Protein AF-A0A3A1XFV0-F1 (afdb_monomer_lite)

Sequence (100 aa):
DLLKAGPILMVALLVFVVAQIIISFIGQDTGTMRLMAGIGIVIFAGLTAYDAQQTRALLAQYEDQPEMVKKVSIFCAFQLFLDFINMFIYLLELLGDNRD

Structure (mmCIF, N/CA/C/O backbone):
data_AF-A0A3A1XFV0-F1
#
_entry.id   AF-A0A3A1XFV0-F1
#
loop_
_atom_site.group_PDB
_atom_site.id
_atom_site.type_symbol
_atom_site.label_atom_id
_atom_site.label_alt_id
_atom_site.label_comp_id
_atom_site.label_asym_id
_atom_site.label_entity_id
_atom_site.label_seq_id
_atom_site.pdbx_PDB_ins_code
_atom_site.Cartn_x
_atom_site.Cartn_y
_atom_site.Cartn_z
_atom_site.occupancy
_atom_site.B_iso_or_equiv
_atom_site.auth_seq_id
_atom_site.auth_comp_id
_atom_site.auth_asym_id
_atom_site.auth_atom_id
_atom_site.pdbx_PDB_model_num
ATOM 1 N N . ASP A 1 1 ? -18.510 -12.473 -1.892 1.00 54.50 1 ASP A N 1
ATOM 2 C CA . ASP A 1 1 ? -17.635 -12.246 -0.724 1.00 54.50 1 ASP A CA 1
ATOM 3 C C . ASP A 1 1 ? -16.232 -11.854 -1.142 1.00 54.50 1 ASP A C 1
ATOM 5 O O . ASP A 1 1 ? -15.400 -12.734 -1.338 1.00 54.50 1 ASP A O 1
ATOM 9 N N . LEU A 1 2 ? -15.934 -10.554 -1.247 1.00 54.81 2 LEU A N 1
ATOM 10 C CA . LEU A 1 2 ? -14.533 -10.131 -1.378 1.00 54.81 2 LEU A CA 1
ATOM 11 C C . LEU A 1 2 ? -13.713 -10.554 -0.148 1.00 54.81 2 LEU A C 1
ATOM 13 O O . LEU A 1 2 ? -12.532 -10.840 -0.286 1.00 54.81 2 LEU A O 1
ATOM 17 N N . LEU A 1 3 ? -14.350 -10.745 1.015 1.00 57.50 3 LEU A N 1
ATOM 18 C CA . LEU A 1 3 ? -13.736 -11.342 2.208 1.00 57.50 3 LEU A CA 1
ATOM 19 C C . LEU A 1 3 ? -13.034 -12.695 1.945 1.00 57.50 3 LEU A C 1
ATOM 21 O O . LEU A 1 3 ? -12.019 -12.978 2.576 1.00 57.50 3 LEU A O 1
ATOM 25 N N . LYS A 1 4 ? -13.508 -13.502 0.978 1.00 58.53 4 LYS A N 1
ATOM 26 C CA . LYS A 1 4 ? -12.862 -14.769 0.569 1.00 58.53 4 LYS A CA 1
ATOM 27 C C . LYS A 1 4 ? -11.672 -14.572 -0.380 1.00 58.53 4 LYS A C 1
ATOM 29 O O . LYS A 1 4 ? -10.865 -15.484 -0.524 1.00 58.53 4 LYS A O 1
ATOM 34 N N . ALA A 1 5 ? -11.552 -13.404 -1.012 1.00 64.19 5 ALA A N 1
ATOM 35 C CA . ALA A 1 5 ? -10.443 -13.056 -1.901 1.00 64.19 5 ALA A CA 1
ATOM 36 C C . ALA A 1 5 ? -9.223 -12.484 -1.154 1.00 64.19 5 ALA A C 1
ATOM 38 O O . ALA A 1 5 ? -8.151 -12.397 -1.742 1.00 64.19 5 ALA A O 1
ATOM 39 N N . GLY A 1 6 ? -9.349 -12.156 0.136 1.00 67.06 6 GLY A N 1
ATOM 40 C CA . GLY A 1 6 ? -8.262 -11.612 0.963 1.00 67.06 6 GLY A CA 1
ATOM 41 C C . GLY A 1 6 ? -6.944 -12.385 0.904 1.00 67.06 6 GLY A C 1
ATOM 42 O O . GLY A 1 6 ? -5.914 -11.788 0.597 1.00 67.06 6 GLY A O 1
ATOM 43 N N . PRO A 1 7 ? -6.950 -13.716 1.117 1.00 69.56 7 PRO A N 1
ATOM 44 C CA . PRO A 1 7 ? -5.730 -14.517 1.031 1.00 69.56 7 PRO A CA 1
ATOM 45 C C . PRO A 1 7 ? -5.086 -14.477 -0.361 1.00 69.56 7 PRO A C 1
ATOM 47 O O . PRO A 1 7 ? -3.866 -14.460 -0.477 1.00 69.56 7 PRO A O 1
ATOM 50 N N . ILE A 1 8 ? -5.899 -14.427 -1.421 1.00 72.50 8 ILE A N 1
ATOM 51 C CA . ILE A 1 8 ? -5.424 -14.391 -2.811 1.00 72.50 8 ILE A CA 1
ATOM 52 C C . ILE A 1 8 ? -4.790 -13.031 -3.118 1.00 72.50 8 ILE A C 1
ATOM 54 O O . ILE A 1 8 ? -3.720 -12.980 -3.719 1.00 72.50 8 ILE A O 1
ATOM 58 N N . LEU A 1 9 ? -5.413 -11.938 -2.669 1.00 74.31 9 LEU A N 1
ATOM 59 C CA . LEU A 1 9 ? -4.904 -10.579 -2.858 1.00 74.31 9 LEU A CA 1
ATOM 60 C C . LEU A 1 9 ? -3.594 -10.346 -2.088 1.00 74.31 9 LEU A C 1
ATOM 62 O O . LEU A 1 9 ? -2.664 -9.768 -2.641 1.00 74.31 9 LEU A O 1
ATOM 66 N N . MET A 1 10 ? -3.472 -10.867 -0.862 1.00 77.12 10 MET A N 1
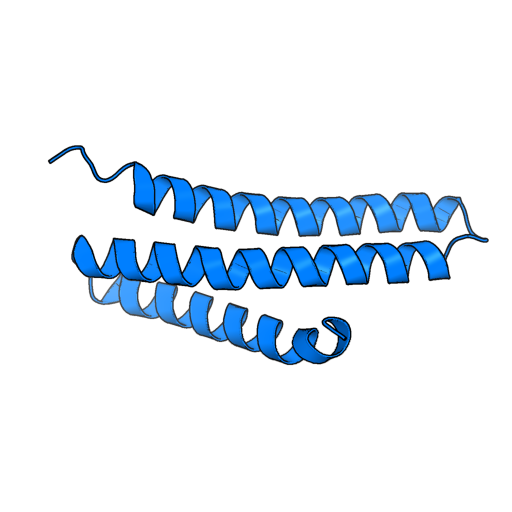ATOM 67 C CA . MET A 1 10 ? -2.227 -10.792 -0.081 1.00 77.12 10 MET A CA 1
ATOM 68 C C . MET A 1 10 ? -1.074 -11.560 -0.740 1.00 77.12 10 MET A C 1
ATOM 70 O O . MET A 1 10 ? 0.059 -11.078 -0.771 1.00 77.12 10 MET A O 1
ATOM 74 N N . VAL A 1 11 ? -1.350 -12.736 -1.315 1.00 77.81 11 VAL A N 1
ATOM 75 C CA . VAL A 1 11 ? -0.348 -13.488 -2.089 1.00 77.81 11 VAL A CA 1
ATOM 76 C C . VAL A 1 11 ? 0.018 -12.745 -3.376 1.00 77.81 11 VAL A C 1
ATOM 78 O O . VAL A 1 11 ? 1.198 -12.667 -3.710 1.00 77.81 11 VAL A O 1
ATOM 81 N N . ALA A 1 12 ? -0.958 -12.153 -4.072 1.00 79.06 12 ALA A N 1
ATOM 82 C CA . ALA A 1 12 ? -0.712 -11.352 -5.270 1.00 79.06 12 ALA A CA 1
ATOM 83 C C . ALA A 1 12 ? 0.181 -10.134 -4.980 1.00 79.06 12 ALA A C 1
ATOM 85 O O . ALA A 1 12 ? 1.113 -9.879 -5.740 1.00 79.06 12 ALA A O 1
ATOM 86 N N . LEU A 1 13 ? -0.043 -9.441 -3.857 1.00 80.06 13 LEU A N 1
ATOM 87 C CA . LEU A 1 13 ? 0.808 -8.345 -3.385 1.00 80.06 13 LEU A CA 1
ATOM 88 C C . LEU A 1 13 ? 2.247 -8.820 -3.183 1.00 80.06 13 LEU A C 1
ATOM 90 O O . LEU A 1 13 ? 3.180 -8.231 -3.723 1.00 80.06 13 LEU A O 1
ATOM 94 N N . LEU A 1 14 ? 2.430 -9.908 -2.432 1.00 84.56 14 LEU A N 1
ATOM 95 C CA . LEU A 1 14 ? 3.756 -10.423 -2.102 1.00 84.56 14 LEU A CA 1
ATOM 96 C C . LEU A 1 14 ? 4.530 -10.850 -3.359 1.00 84.56 14 LEU A C 1
ATOM 98 O O . LEU A 1 14 ? 5.699 -10.501 -3.512 1.00 84.56 14 LEU A O 1
ATOM 102 N N . VAL A 1 15 ? 3.869 -11.550 -4.285 1.00 82.62 15 VAL A N 1
ATOM 103 C CA . VAL A 1 15 ? 4.456 -11.926 -5.581 1.00 82.62 15 VAL A CA 1
ATOM 104 C C . VAL A 1 15 ? 4.831 -10.685 -6.395 1.00 82.62 15 VAL A C 1
ATOM 106 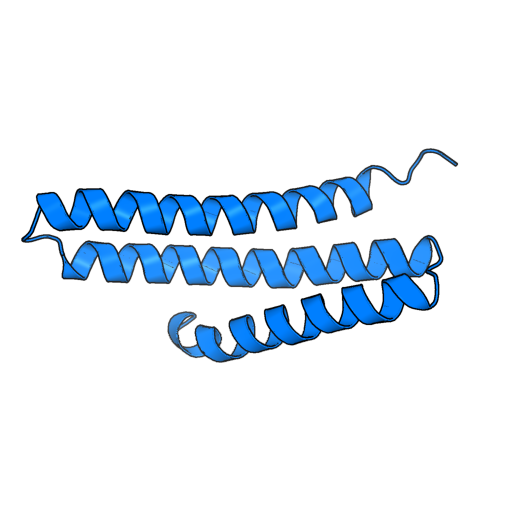O O . VAL A 1 15 ? 5.911 -10.649 -6.983 1.00 82.62 15 VAL A O 1
ATOM 109 N N . PHE A 1 16 ? 3.984 -9.655 -6.399 1.00 86.75 16 PHE A N 1
ATOM 110 C CA . PHE A 1 16 ? 4.234 -8.414 -7.127 1.00 86.75 16 PHE A CA 1
ATOM 111 C C . PHE A 1 16 ? 5.424 -7.627 -6.562 1.00 86.75 16 PHE A C 1
ATOM 113 O O . PHE A 1 16 ? 6.297 -7.213 -7.322 1.00 86.75 16 PHE A O 1
ATOM 120 N N . VAL A 1 17 ? 5.528 -7.494 -5.237 1.00 86.81 17 VAL A N 1
ATOM 121 C CA . VAL A 1 17 ? 6.669 -6.831 -4.581 1.00 86.81 17 VAL A CA 1
ATOM 122 C C . VAL A 1 17 ? 7.977 -7.564 -4.879 1.00 86.81 17 VAL A C 1
ATOM 124 O O . VAL A 1 17 ? 8.974 -6.935 -5.233 1.00 86.81 17 VAL A O 1
ATOM 127 N N . VAL A 1 18 ? 7.984 -8.898 -4.799 1.00 87.12 18 VAL A N 1
ATOM 128 C CA . VAL A 1 18 ? 9.174 -9.699 -5.132 1.00 87.12 18 VAL A CA 1
ATOM 129 C C . VAL A 1 18 ? 9.553 -9.534 -6.607 1.00 87.12 18 VAL A C 1
ATOM 131 O O . VAL A 1 18 ? 10.735 -9.382 -6.916 1.00 87.12 18 VAL A O 1
ATOM 134 N N . ALA A 1 19 ? 8.573 -9.507 -7.514 1.00 84.56 19 ALA A N 1
ATOM 135 C CA . ALA A 1 19 ? 8.817 -9.266 -8.933 1.00 84.56 19 ALA A CA 1
ATOM 136 C C . ALA A 1 19 ? 9.454 -7.887 -9.181 1.00 84.56 19 ALA A C 1
ATOM 138 O O . ALA A 1 19 ? 10.443 -7.808 -9.905 1.00 84.56 19 ALA A O 1
ATOM 139 N N . GLN A 1 20 ? 8.968 -6.822 -8.532 1.00 85.56 20 GLN A N 1
ATOM 140 C CA . GLN A 1 20 ? 9.564 -5.484 -8.658 1.00 85.56 20 GLN A CA 1
ATOM 141 C C . GLN A 1 20 ? 11.024 -5.452 -8.207 1.00 85.56 20 GLN A C 1
ATOM 143 O O . GLN A 1 20 ? 11.870 -4.878 -8.894 1.00 85.56 20 GLN A O 1
ATOM 148 N N . ILE A 1 21 ? 11.337 -6.117 -7.092 1.00 88.12 21 ILE A N 1
ATOM 149 C CA . ILE A 1 21 ? 12.707 -6.204 -6.578 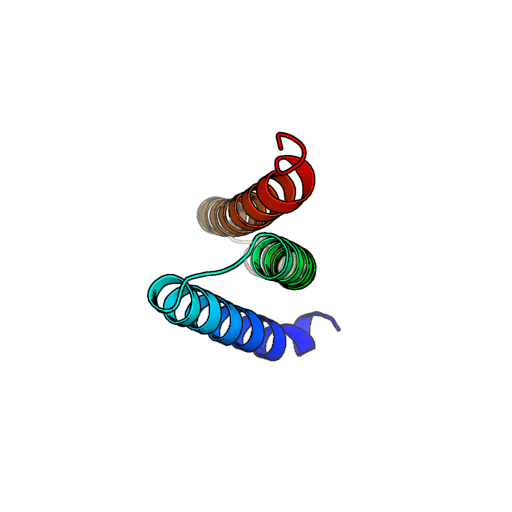1.00 88.12 21 ILE A CA 1
ATOM 150 C C . ILE A 1 21 ? 13.613 -6.910 -7.589 1.00 88.12 21 ILE A C 1
ATOM 152 O O . ILE A 1 21 ? 14.676 -6.391 -7.913 1.00 88.12 21 ILE A O 1
ATOM 156 N N . ILE A 1 22 ? 13.196 -8.065 -8.117 1.00 87.44 22 ILE A N 1
ATOM 157 C CA . ILE A 1 22 ? 13.995 -8.832 -9.085 1.00 87.44 22 ILE A CA 1
ATOM 158 C C . ILE A 1 22 ? 14.277 -7.997 -10.336 1.00 87.44 22 ILE A C 1
ATOM 160 O O . ILE A 1 22 ? 15.415 -7.930 -10.799 1.00 87.44 22 ILE A O 1
ATOM 164 N N . ILE A 1 23 ? 13.255 -7.340 -10.877 1.00 85.38 23 ILE A N 1
ATOM 165 C CA . ILE A 1 23 ? 13.362 -6.642 -12.160 1.00 85.38 23 ILE A CA 1
ATOM 166 C C . ILE A 1 23 ? 14.146 -5.332 -11.992 1.00 85.38 23 ILE A C 1
ATOM 168 O O . ILE A 1 23 ? 14.883 -4.932 -12.893 1.00 85.38 23 ILE A O 1
ATOM 172 N N . SER A 1 24 ? 14.135 -4.735 -10.793 1.00 84.19 24 SER A N 1
ATOM 173 C CA . SER A 1 24 ? 15.017 -3.614 -10.453 1.00 84.19 24 SER A CA 1
ATOM 174 C C . SER A 1 24 ? 16.508 -3.939 -10.622 1.00 84.19 24 SER A C 1
ATOM 176 O O . SER A 1 24 ? 17.284 -3.014 -10.851 1.00 84.19 24 SER A O 1
ATOM 178 N N . PHE A 1 25 ? 16.928 -5.208 -10.529 1.00 87.62 25 PHE A N 1
ATOM 179 C CA . PHE A 1 25 ? 18.328 -5.608 -10.738 1.00 87.62 25 PHE A CA 1
ATOM 180 C C . PHE A 1 25 ? 18.686 -5.891 -12.201 1.00 87.62 25 PHE A C 1
ATOM 182 O O . PHE A 1 25 ? 19.862 -5.855 -12.554 1.00 87.62 25 PHE A O 1
ATOM 189 N N . ILE A 1 26 ? 17.698 -6.192 -13.045 1.00 83.44 26 ILE A N 1
ATOM 190 C CA . ILE A 1 26 ? 17.905 -6.592 -14.447 1.00 83.44 26 ILE A CA 1
ATOM 191 C C . ILE A 1 26 ? 17.813 -5.373 -15.384 1.00 83.44 26 ILE A C 1
ATOM 193 O O . ILE A 1 26 ? 18.329 -5.405 -16.501 1.00 83.44 26 ILE A O 1
ATOM 197 N N . GLY A 1 27 ? 17.235 -4.268 -14.899 1.00 73.50 27 GLY A N 1
ATOM 198 C CA . GLY A 1 27 ? 16.909 -3.101 -15.711 1.00 73.50 27 GLY A CA 1
ATOM 199 C C . GLY A 1 27 ? 15.602 -3.322 -16.469 1.00 73.50 27 GLY A C 1
ATOM 200 O O . GLY A 1 27 ? 15.208 -4.454 -16.748 1.00 73.50 27 GLY A O 1
ATOM 201 N N . GLN A 1 28 ? 14.894 -2.236 -16.759 1.00 77.81 28 GLN A N 1
ATOM 202 C CA . GLN A 1 28 ? 13.567 -2.298 -17.363 1.00 77.81 28 GLN A CA 1
ATOM 203 C C . GLN A 1 28 ? 13.404 -1.165 -18.365 1.00 77.81 28 GLN A C 1
ATOM 205 O O . GLN A 1 28 ? 13.820 -0.035 -18.114 1.00 77.81 28 GLN A O 1
ATOM 210 N N . ASP A 1 29 ? 12.853 -1.506 -19.525 1.00 84.38 29 ASP A N 1
ATOM 211 C CA . ASP A 1 29 ? 12.480 -0.550 -20.552 1.00 84.38 29 ASP A CA 1
ATOM 212 C C . ASP A 1 29 ? 11.148 0.121 -20.198 1.00 84.38 29 ASP A C 1
ATOM 214 O O . ASP A 1 29 ? 10.339 -0.386 -19.414 1.00 84.38 29 ASP A O 1
ATOM 218 N N . THR A 1 30 ? 10.908 1.263 -20.831 1.00 81.31 30 THR A N 1
ATOM 219 C CA . THR A 1 30 ? 9.715 2.097 -20.670 1.00 81.31 30 THR A CA 1
ATOM 220 C C . THR A 1 30 ? 8.407 1.301 -20.821 1.00 81.31 30 THR A C 1
ATOM 222 O O . THR A 1 30 ? 7.438 1.526 -20.094 1.00 81.31 30 THR A O 1
ATOM 225 N N . GLY A 1 31 ? 8.370 0.312 -21.725 1.00 83.81 31 GLY A N 1
ATOM 226 C CA . GLY A 1 31 ? 7.202 -0.550 -21.929 1.00 83.81 31 GLY A CA 1
ATOM 227 C C . GLY A 1 31 ? 6.915 -1.475 -20.743 1.00 83.81 31 GLY A C 1
ATOM 228 O O . GLY A 1 31 ? 5.768 -1.579 -20.299 1.00 83.81 31 GLY A O 1
ATOM 229 N N . THR A 1 32 ? 7.952 -2.111 -20.196 1.00 84.56 32 THR A N 1
ATOM 230 C CA . THR A 1 32 ? 7.849 -2.997 -19.027 1.00 84.56 32 THR A CA 1
ATOM 231 C C . THR A 1 32 ? 7.425 -2.229 -17.773 1.00 84.56 32 THR A C 1
ATOM 233 O O . THR A 1 32 ? 6.555 -2.697 -17.034 1.00 84.56 32 THR A O 1
ATOM 236 N N . MET A 1 33 ? 7.958 -1.017 -17.588 1.00 84.69 33 MET A N 1
ATOM 237 C CA . MET A 1 33 ? 7.619 -0.112 -16.484 1.00 84.69 33 MET A CA 1
ATOM 238 C C . MET A 1 33 ? 6.115 0.221 -16.460 1.00 84.69 33 MET A C 1
ATOM 240 O O . MET A 1 33 ? 5.427 -0.007 -15.463 1.00 84.69 33 MET A O 1
ATOM 244 N N . ARG A 1 34 ? 5.550 0.635 -17.603 1.00 86.38 34 ARG A N 1
ATOM 245 C CA . ARG A 1 34 ? 4.108 0.931 -17.727 1.00 86.38 34 ARG A CA 1
ATOM 246 C C . ARG A 1 34 ? 3.223 -0.290 -17.507 1.00 86.38 34 ARG A C 1
ATOM 248 O O . ARG A 1 34 ? 2.163 -0.180 -16.889 1.00 86.38 34 ARG A O 1
ATOM 255 N N . LEU A 1 35 ? 3.630 -1.454 -18.017 1.00 88.12 35 LEU A N 1
ATOM 256 C CA . LEU A 1 35 ? 2.866 -2.690 -17.844 1.00 88.12 35 LEU A CA 1
ATOM 257 C C . LEU A 1 35 ? 2.785 -3.078 -16.360 1.00 88.12 35 LEU A C 1
ATOM 259 O O . LEU A 1 35 ? 1.715 -3.447 -15.872 1.00 88.12 35 LEU A O 1
ATOM 263 N N . MET A 1 36 ? 3.892 -2.938 -15.627 1.00 87.56 36 MET A N 1
ATOM 264 C CA . MET A 1 36 ? 3.934 -3.177 -14.183 1.00 87.56 36 MET A CA 1
ATOM 265 C C . MET A 1 36 ? 3.121 -2.166 -13.403 1.00 87.56 36 MET A C 1
ATOM 267 O O . MET A 1 36 ? 2.383 -2.576 -12.511 1.00 87.56 36 MET A O 1
ATOM 271 N N . ALA A 1 37 ? 3.194 -0.885 -13.759 1.00 88.88 37 ALA A N 1
ATOM 272 C CA . ALA A 1 37 ? 2.353 0.141 -13.162 1.00 88.88 37 ALA A CA 1
ATOM 273 C C . ALA A 1 37 ? 0.859 -0.192 -13.346 1.00 88.88 37 ALA A C 1
ATOM 275 O O . ALA A 1 37 ? 0.093 -0.177 -12.384 1.00 88.88 37 ALA A O 1
ATOM 276 N N . GLY A 1 38 ? 0.448 -0.605 -14.551 1.00 90.94 38 GLY A N 1
ATOM 277 C CA . GLY A 1 38 ? -0.923 -1.044 -14.830 1.00 90.94 38 GLY A CA 1
ATOM 278 C C . GLY A 1 38 ? -1.363 -2.249 -13.989 1.00 90.94 38 GLY A C 1
ATOM 279 O O . GLY A 1 38 ? -2.440 -2.228 -13.390 1.00 90.94 38 GLY A O 1
ATOM 280 N N . ILE A 1 39 ? -0.521 -3.284 -13.894 1.00 90.38 39 ILE A N 1
ATOM 281 C CA . ILE A 1 39 ? -0.779 -4.460 -13.045 1.00 90.38 39 ILE A CA 1
ATOM 282 C C . ILE A 1 39 ? -0.851 -4.058 -11.564 1.00 90.38 39 ILE A C 1
ATOM 284 O O . ILE A 1 39 ? -1.764 -4.486 -10.855 1.00 90.38 39 ILE A O 1
ATOM 288 N N . GLY A 1 40 ? 0.066 -3.201 -11.114 1.00 89.25 40 GLY A N 1
ATOM 289 C CA . GLY A 1 40 ? 0.117 -2.675 -9.754 1.00 89.25 40 GLY A CA 1
ATOM 290 C C . GLY A 1 40 ? -1.168 -1.953 -9.377 1.00 89.25 40 GLY A C 1
ATOM 291 O O . GLY A 1 40 ? -1.750 -2.257 -8.341 1.00 89.25 40 GLY A O 1
ATOM 292 N N . ILE A 1 41 ? -1.685 -1.082 -10.248 1.00 91.94 41 ILE A N 1
ATOM 293 C CA . ILE A 1 41 ? -2.959 -0.383 -10.025 1.00 91.94 41 ILE A CA 1
ATOM 294 C C . ILE A 1 41 ? -4.110 -1.374 -9.828 1.00 91.94 41 ILE A C 1
ATOM 296 O O . ILE A 1 41 ? -4.890 -1.212 -8.895 1.00 91.94 41 ILE A O 1
ATOM 300 N N . VAL A 1 42 ? -4.224 -2.412 -10.664 1.00 90.69 42 VAL A N 1
ATOM 301 C CA . VAL A 1 42 ? -5.314 -3.400 -10.551 1.00 90.69 42 VAL A CA 1
ATOM 302 C C . VAL A 1 42 ? -5.220 -4.190 -9.242 1.00 90.69 42 VAL A C 1
ATOM 304 O O . VAL A 1 42 ? -6.236 -4.392 -8.573 1.00 90.69 42 VAL A O 1
ATOM 307 N N . ILE A 1 43 ? -4.012 -4.611 -8.857 1.00 89.44 43 ILE A N 1
ATOM 308 C CA . ILE A 1 43 ? -3.771 -5.345 -7.607 1.00 89.44 43 ILE A CA 1
ATOM 309 C C . ILE A 1 43 ? -4.097 -4.462 -6.399 1.00 8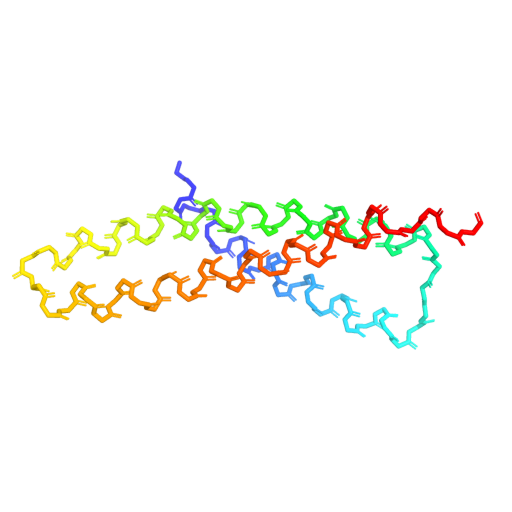9.44 43 ILE A C 1
ATOM 311 O O . ILE A 1 43 ? -4.896 -4.864 -5.551 1.00 89.44 43 ILE A O 1
ATOM 315 N N . PHE A 1 44 ? -3.534 -3.252 -6.342 1.00 87.94 44 PHE A N 1
ATOM 316 C CA . PHE A 1 44 ? -3.747 -2.327 -5.230 1.00 87.94 44 PHE A CA 1
ATOM 317 C C . PHE A 1 44 ? -5.197 -1.850 -5.143 1.00 87.94 44 PHE A C 1
ATOM 319 O O . PHE A 1 44 ? -5.737 -1.813 -4.047 1.00 87.94 44 PHE A O 1
ATOM 326 N N . ALA A 1 45 ? -5.889 -1.607 -6.260 1.00 89.88 45 ALA A N 1
ATOM 327 C CA . ALA A 1 45 ? -7.315 -1.276 -6.237 1.00 89.88 45 ALA A CA 1
ATOM 328 C C . ALA A 1 45 ? -8.172 -2.417 -5.655 1.00 89.88 45 ALA A C 1
ATOM 330 O O . ALA A 1 45 ? -9.100 -2.174 -4.879 1.00 89.88 45 ALA A O 1
ATOM 331 N N . GLY A 1 46 ? -7.852 -3.671 -5.998 1.00 88.44 46 GLY A N 1
ATOM 332 C CA . GLY A 1 46 ? -8.502 -4.849 -5.422 1.00 88.44 46 GLY A CA 1
ATOM 333 C C . GLY A 1 46 ? -8.235 -4.999 -3.921 1.00 88.44 46 GLY A C 1
ATOM 334 O O . GLY A 1 46 ? -9.168 -5.263 -3.159 1.00 88.44 46 GLY A O 1
ATOM 335 N N . LEU A 1 47 ? -6.987 -4.786 -3.496 1.00 87.19 47 LEU A N 1
ATOM 336 C CA . LEU A 1 47 ? -6.581 -4.782 -2.087 1.00 87.19 47 LEU A CA 1
ATOM 337 C C . LEU A 1 47 ? -7.276 -3.678 -1.296 1.00 87.19 47 LEU A C 1
ATOM 339 O O . LEU A 1 47 ? -7.903 -3.978 -0.290 1.00 87.19 47 LEU A O 1
ATOM 343 N N . THR A 1 48 ? -7.300 -2.444 -1.800 1.00 89.94 48 THR A N 1
ATOM 344 C CA . THR A 1 48 ? -7.991 -1.330 -1.141 1.00 89.94 48 THR A CA 1
ATOM 345 C C . THR A 1 48 ? -9.481 -1.624 -0.965 1.00 89.94 48 THR A C 1
ATOM 347 O O . THR A 1 48 ? -10.057 -1.346 0.087 1.00 89.94 48 THR A O 1
ATOM 350 N N . ALA A 1 49 ? -10.134 -2.220 -1.971 1.00 89.38 49 ALA A N 1
ATOM 351 C CA . ALA A 1 49 ? -11.537 -2.616 -1.864 1.00 89.38 49 ALA A CA 1
ATOM 352 C C . ALA A 1 49 ? -11.760 -3.711 -0.804 1.00 89.38 49 ALA A C 1
ATOM 354 O O . ALA A 1 49 ? -12.789 -3.708 -0.118 1.00 89.38 49 ALA A O 1
ATOM 355 N N . TYR A 1 50 ? -10.811 -4.639 -0.663 1.00 88.25 50 TYR A N 1
ATOM 356 C CA . TYR A 1 50 ? -10.818 -5.657 0.383 1.00 88.25 50 TYR A CA 1
ATOM 357 C C . TYR A 1 50 ? -10.582 -5.048 1.773 1.00 88.25 50 TYR A C 1
ATOM 359 O O . TYR A 1 50 ? -11.388 -5.276 2.678 1.00 88.25 50 TYR A O 1
ATOM 367 N N . ASP A 1 51 ? -9.557 -4.214 1.927 1.00 88.94 51 ASP A N 1
ATOM 368 C CA . ASP A 1 51 ? -9.172 -3.570 3.184 1.00 88.94 51 ASP A CA 1
ATOM 369 C C . ASP A 1 51 ? -10.252 -2.608 3.685 1.00 88.94 51 ASP A C 1
ATOM 371 O O . ASP A 1 51 ? -10.527 -2.547 4.886 1.00 88.94 51 ASP A O 1
ATOM 375 N N . ALA A 1 52 ? -10.970 -1.935 2.781 1.00 89.12 52 ALA A N 1
ATOM 376 C CA . ALA A 1 52 ? -12.137 -1.130 3.131 1.00 89.12 52 ALA A CA 1
ATOM 377 C C . ALA A 1 52 ? -13.271 -1.989 3.719 1.00 89.12 52 ALA A C 1
ATOM 379 O O . ALA A 1 52 ? -13.912 -1.600 4.699 1.00 89.12 52 ALA A O 1
ATOM 380 N N . GLN A 1 53 ? -13.521 -3.178 3.158 1.00 90.50 53 GLN A N 1
ATOM 381 C CA . GLN A 1 53 ? -14.525 -4.101 3.698 1.00 90.50 53 GLN A CA 1
ATOM 382 C C . GLN A 1 53 ? -14.080 -4.710 5.025 1.00 90.50 53 GLN A C 1
ATOM 384 O O . GLN A 1 53 ? -14.884 -4.793 5.955 1.00 90.50 53 GLN A O 1
ATOM 389 N N . GLN A 1 54 ? -12.808 -5.091 5.130 1.00 89.00 54 GLN A N 1
ATOM 390 C CA . GLN A 1 54 ? -12.229 -5.628 6.354 1.00 89.00 54 GLN A CA 1
ATOM 391 C C . GLN A 1 54 ? -12.268 -4.589 7.482 1.00 89.00 54 GLN A C 1
ATOM 393 O O . GLN A 1 54 ? -12.711 -4.909 8.580 1.00 89.00 54 GLN A O 1
ATOM 398 N N . THR A 1 55 ? -11.910 -3.334 7.199 1.00 89.69 55 THR A N 1
ATOM 399 C CA . THR A 1 55 ? -11.983 -2.216 8.152 1.00 89.69 55 THR A CA 1
ATOM 400 C C . THR A 1 55 ? -13.391 -2.055 8.712 1.00 89.69 55 THR A C 1
ATOM 402 O O . THR A 1 55 ? -13.572 -1.976 9.924 1.00 89.69 55 THR A O 1
ATOM 405 N N . ARG A 1 56 ? -14.414 -2.060 7.849 1.00 88.56 56 ARG A N 1
ATOM 406 C CA . ARG A 1 56 ? -15.814 -1.964 8.290 1.00 88.56 56 ARG A CA 1
ATOM 407 C C . ARG A 1 56 ? -16.220 -3.139 9.178 1.00 88.56 56 ARG A C 1
ATOM 409 O O . ARG A 1 56 ? -16.897 -2.926 10.178 1.00 88.56 56 ARG A O 1
ATOM 416 N N . ALA A 1 57 ? -15.793 -4.354 8.835 1.00 89.88 57 ALA A N 1
ATOM 417 C CA . ALA A 1 57 ? -16.064 -5.542 9.637 1.00 89.88 57 ALA A CA 1
ATOM 418 C C . ALA A 1 57 ? -15.350 -5.501 11.001 1.00 89.88 57 ALA A C 1
ATOM 420 O O . ALA A 1 57 ? -15.959 -5.854 12.006 1.00 89.88 57 ALA A O 1
ATOM 421 N N . LEU A 1 58 ? -14.093 -5.039 11.052 1.00 89.25 58 LEU A N 1
ATOM 422 C CA . LEU A 1 58 ? -13.348 -4.875 12.303 1.00 89.25 58 LEU A CA 1
ATOM 423 C C . LEU A 1 58 ? -13.979 -3.813 13.202 1.00 89.25 58 LEU A C 1
ATOM 425 O O . LEU A 1 58 ? -14.161 -4.057 14.388 1.00 89.25 58 LEU A O 1
ATOM 429 N N . LEU A 1 59 ? -14.336 -2.649 12.659 1.00 89.62 59 LEU A N 1
ATOM 430 C CA . LEU A 1 59 ? -14.942 -1.581 13.456 1.00 89.62 59 LEU A CA 1
ATOM 431 C C . LEU A 1 59 ? -16.288 -2.013 14.050 1.00 89.62 59 LEU A C 1
ATOM 433 O O . LEU A 1 59 ? -16.528 -1.739 15.222 1.00 89.62 59 LEU A O 1
ATOM 437 N N . ALA A 1 60 ? -17.097 -2.760 13.290 1.00 89.88 60 ALA A N 1
ATOM 438 C CA . ALA A 1 60 ? -18.355 -3.329 13.772 1.00 89.88 60 ALA A CA 1
ATOM 439 C C . ALA A 1 60 ? -18.164 -4.306 14.952 1.00 89.88 60 ALA A C 1
ATOM 441 O O . ALA A 1 60 ? -19.002 -4.367 15.843 1.00 89.88 60 ALA A O 1
ATOM 442 N N . GLN A 1 61 ? -17.051 -5.053 15.002 1.00 90.19 61 GLN A N 1
ATOM 443 C CA . GLN A 1 61 ? -16.766 -5.980 16.112 1.00 90.19 61 GLN A CA 1
ATOM 444 C C . GLN A 1 61 ? -16.445 -5.274 17.433 1.00 90.19 61 GLN A C 1
ATOM 446 O O . GLN A 1 61 ? -16.614 -5.867 18.497 1.00 90.19 61 GLN A O 1
ATOM 451 N N . TYR A 1 62 ? -15.965 -4.032 17.376 1.00 89.50 62 TYR A N 1
ATOM 452 C CA . TYR A 1 62 ? -15.574 -3.263 18.555 1.00 89.50 62 TYR A CA 1
ATOM 453 C C . TYR A 1 62 ? -16.571 -2.151 18.904 1.00 89.50 62 TYR A C 1
ATOM 455 O O . TYR A 1 62 ? -16.249 -1.337 19.763 1.00 89.50 62 TYR A O 1
ATOM 463 N N . GLU A 1 63 ? -17.763 -2.106 18.293 1.00 87.31 63 GLU A N 1
ATOM 464 C CA . GLU A 1 63 ? -18.752 -1.027 18.483 1.00 87.31 63 GLU A CA 1
ATOM 465 C C . GLU A 1 63 ? -19.070 -0.728 19.959 1.00 87.31 63 GLU A C 1
ATOM 467 O O . GLU A 1 63 ? -19.178 0.439 20.335 1.00 87.31 63 GLU A O 1
ATOM 472 N N . ASP A 1 64 ? -19.108 -1.751 20.817 1.00 90.69 64 ASP A N 1
ATOM 473 C CA . ASP A 1 64 ? -19.380 -1.607 22.256 1.00 90.69 64 ASP A CA 1
ATOM 474 C C . ASP A 1 64 ? -18.184 -1.070 23.077 1.00 90.69 64 ASP A C 1
ATOM 476 O O . ASP A 1 64 ? -18.297 -0.829 24.280 1.00 90.69 64 ASP A O 1
ATOM 480 N N . GLN A 1 65 ? -17.013 -0.888 22.457 1.00 93.12 65 GLN A N 1
ATOM 481 C CA . GLN A 1 65 ? -15.759 -0.482 23.103 1.00 93.12 65 GLN A CA 1
ATOM 482 C C . GLN A 1 65 ? -15.179 0.786 22.448 1.00 93.12 65 GLN A C 1
ATOM 484 O O . GLN A 1 65 ? -14.220 0.709 21.670 1.00 93.12 65 GLN A O 1
ATOM 489 N N . PRO A 1 66 ? -15.686 1.987 22.786 1.00 87.94 66 PRO A N 1
ATOM 490 C CA . PRO A 1 66 ? -15.354 3.230 22.082 1.00 87.94 66 PRO A CA 1
ATOM 491 C C . PRO A 1 66 ? -13.857 3.587 22.106 1.00 87.94 66 PRO A C 1
ATOM 493 O O . PRO A 1 66 ? -13.328 4.124 21.129 1.00 87.94 66 PRO A O 1
ATOM 496 N N . GLU A 1 67 ? -13.136 3.256 23.182 1.00 91.44 67 GLU A N 1
ATOM 497 C CA . GLU A 1 67 ? -11.680 3.449 23.236 1.00 91.44 67 GLU A CA 1
ATOM 498 C C . GLU A 1 67 ? -10.925 2.556 22.241 1.00 91.44 67 GLU A C 1
ATOM 500 O O . GLU A 1 67 ? -9.939 2.990 21.638 1.00 91.44 67 GLU A O 1
ATOM 505 N N . MET A 1 68 ? -11.393 1.321 22.041 1.00 90.75 68 MET A N 1
ATOM 506 C CA . MET A 1 68 ? -10.788 0.376 21.104 1.00 90.75 68 MET A CA 1
ATOM 507 C C . MET A 1 68 ? -11.094 0.764 19.661 1.00 90.75 68 MET A C 1
ATOM 509 O O . MET A 1 68 ? -10.171 0.799 18.849 1.00 90.75 68 MET A O 1
ATOM 513 N N . VAL A 1 69 ? -12.331 1.175 19.357 1.00 91.75 69 VAL A N 1
ATOM 514 C CA . VAL A 1 69 ? -12.720 1.710 18.036 1.00 91.75 69 VAL A CA 1
ATOM 515 C C . VAL A 1 69 ? -11.808 2.861 17.622 1.00 91.75 69 VAL A C 1
ATOM 517 O O . VAL A 1 69 ? -11.331 2.906 16.487 1.00 91.75 69 VAL A O 1
ATOM 520 N N . LYS A 1 70 ? -11.492 3.776 18.546 1.00 90.75 70 LYS A N 1
ATOM 521 C CA . LYS A 1 70 ? -10.589 4.895 18.257 1.00 90.75 70 LYS A CA 1
ATOM 522 C C . LYS A 1 70 ? -9.182 4.421 17.879 1.00 90.75 70 LYS A C 1
ATOM 524 O O . LYS A 1 70 ? -8.609 4.931 16.925 1.00 90.75 70 LYS A O 1
ATOM 529 N N . LYS A 1 71 ? -8.617 3.450 18.600 1.00 91.81 71 LYS A N 1
ATOM 530 C CA . LYS A 1 71 ? -7.270 2.931 18.302 1.00 91.81 71 LYS A CA 1
ATOM 531 C C . LYS A 1 71 ? -7.241 2.136 16.996 1.00 91.81 71 LYS A C 1
ATOM 533 O O . LYS A 1 71 ? -6.353 2.344 16.174 1.00 91.81 71 LYS A O 1
ATOM 538 N N . VAL A 1 72 ? -8.227 1.263 16.796 1.00 91.75 72 VAL A N 1
ATOM 539 C CA . VAL A 1 72 ? -8.339 0.405 15.608 1.00 91.75 72 VAL A CA 1
ATOM 540 C C . VAL A 1 72 ? -8.593 1.239 14.352 1.00 91.75 72 VAL A C 1
ATOM 542 O O . VAL A 1 72 ? -7.947 1.009 13.336 1.00 91.75 72 VAL A O 1
ATOM 545 N N . SER A 1 73 ? -9.450 2.261 14.420 1.00 91.81 73 SER A N 1
ATOM 546 C CA . SER A 1 73 ? -9.739 3.122 13.262 1.00 91.81 73 SER A CA 1
ATOM 547 C C . SER A 1 73 ? -8.511 3.879 12.749 1.00 91.81 73 SER A C 1
ATOM 549 O O . SER A 1 73 ? -8.360 4.008 11.537 1.00 91.81 73 SER A O 1
ATOM 551 N N . ILE A 1 74 ? -7.599 4.313 13.628 1.00 94.94 74 ILE A N 1
ATOM 552 C CA . ILE A 1 74 ? -6.326 4.934 13.220 1.00 94.94 74 ILE A CA 1
ATOM 553 C C . ILE A 1 74 ? -5.459 3.933 12.449 1.00 94.94 74 ILE A C 1
ATOM 555 O O . ILE A 1 74 ? -4.913 4.277 11.404 1.00 94.94 74 ILE A O 1
ATOM 559 N N . PHE A 1 75 ? -5.353 2.694 12.937 1.00 93.00 75 PHE A N 1
ATOM 560 C CA . PHE A 1 75 ? -4.578 1.647 12.269 1.00 93.00 75 PHE A CA 1
ATOM 561 C C . PHE A 1 75 ? -5.174 1.280 10.902 1.00 93.00 75 PHE A C 1
ATOM 563 O O . PHE A 1 75 ? -4.456 1.245 9.906 1.00 93.00 75 PHE A O 1
ATOM 570 N N . CYS A 1 76 ? -6.493 1.092 10.827 1.00 91.19 76 CYS A N 1
ATOM 571 C CA . CYS A 1 76 ? -7.182 0.810 9.569 1.00 91.19 76 CYS A CA 1
ATOM 572 C C . CYS A 1 76 ? -7.044 1.959 8.557 1.00 91.19 76 CYS A C 1
ATOM 574 O O . CYS A 1 76 ? -6.811 1.722 7.374 1.00 91.19 76 CYS A O 1
ATOM 576 N N . ALA A 1 77 ? -7.148 3.211 9.015 1.00 92.50 77 ALA A N 1
ATOM 577 C CA . ALA A 1 77 ? -6.946 4.379 8.162 1.00 92.50 77 ALA A CA 1
ATOM 578 C C . ALA A 1 77 ? -5.501 4.469 7.650 1.00 92.50 77 ALA A C 1
ATOM 580 O O . ALA A 1 77 ? -5.283 4.794 6.486 1.00 92.50 77 ALA A O 1
ATOM 581 N N . PHE A 1 78 ? -4.519 4.150 8.496 1.00 93.94 78 PHE A N 1
ATOM 582 C CA . PHE A 1 78 ? -3.117 4.089 8.095 1.00 93.94 78 PHE A CA 1
ATOM 583 C C . PHE A 1 78 ? -2.874 3.027 7.014 1.00 93.94 78 PHE A C 1
ATOM 585 O O . PHE A 1 78 ? -2.189 3.307 6.035 1.00 93.94 78 PHE A O 1
ATOM 592 N N . GLN A 1 79 ? -3.481 1.846 7.138 1.00 89.88 79 GLN A N 1
ATOM 593 C CA . GLN A 1 79 ? -3.369 0.784 6.135 1.00 89.88 79 GLN A CA 1
ATOM 594 C C . GLN A 1 79 ? -3.960 1.207 4.779 1.00 89.88 79 GLN A C 1
ATOM 596 O O . GLN A 1 79 ? -3.266 1.157 3.766 1.00 89.88 79 GLN A O 1
ATOM 601 N N . LEU A 1 80 ? -5.179 1.759 4.776 1.00 91.25 80 LEU A N 1
ATOM 602 C CA . LEU A 1 80 ? -5.806 2.308 3.564 1.00 91.25 80 LEU A CA 1
ATOM 603 C C . LEU A 1 80 ? -4.987 3.449 2.937 1.00 91.25 80 LEU A C 1
ATOM 605 O O . LEU A 1 80 ? -4.976 3.616 1.718 1.00 91.25 80 LEU A O 1
ATOM 609 N N . PHE A 1 81 ? -4.297 4.242 3.759 1.00 93.75 81 PHE A N 1
ATOM 610 C CA . PHE A 1 81 ? -3.414 5.303 3.282 1.00 93.75 81 PHE A CA 1
ATOM 611 C C . PHE A 1 81 ? -2.163 4.754 2.581 1.00 93.75 81 PHE A C 1
ATOM 613 O O . PHE A 1 81 ? -1.760 5.295 1.551 1.00 93.75 81 PHE A O 1
ATOM 620 N N . LEU A 1 82 ? -1.563 3.675 3.094 1.00 91.44 82 LEU A N 1
ATOM 621 C CA . LEU A 1 82 ? -0.426 3.019 2.440 1.00 91.44 82 LEU A CA 1
ATOM 622 C C . LEU A 1 82 ? -0.818 2.420 1.086 1.00 91.44 82 LEU A C 1
ATOM 624 O O . LEU A 1 82 ? -0.094 2.604 0.105 1.00 91.44 82 LEU A O 1
ATOM 628 N N . ASP A 1 83 ? -1.976 1.767 1.008 1.00 90.25 83 ASP A N 1
ATOM 629 C CA . ASP A 1 83 ? -2.507 1.259 -0.259 1.00 90.25 83 ASP A CA 1
ATOM 630 C C . ASP A 1 83 ? -2.721 2.384 -1.276 1.00 90.25 83 ASP A C 1
ATOM 632 O O . ASP A 1 83 ? -2.337 2.266 -2.444 1.00 90.25 83 ASP A O 1
ATOM 636 N N . PHE A 1 84 ? -3.283 3.507 -0.818 1.00 91.25 84 PHE A N 1
ATOM 637 C CA . PHE A 1 84 ? -3.488 4.685 -1.649 1.00 91.25 84 PHE A CA 1
ATOM 638 C C . PHE A 1 84 ? -2.168 5.254 -2.184 1.00 91.25 84 PHE A C 1
ATOM 640 O O . PHE A 1 84 ? -2.095 5.569 -3.370 1.00 91.25 84 PHE A O 1
ATOM 647 N N . ILE A 1 85 ? -1.120 5.355 -1.354 1.00 93.25 85 ILE A N 1
ATOM 648 C CA . ILE A 1 85 ? 0.200 5.830 -1.800 1.00 93.25 85 ILE A CA 1
ATOM 649 C C . ILE A 1 85 ? 0.760 4.939 -2.908 1.00 93.25 85 ILE A C 1
ATOM 651 O O . ILE A 1 85 ? 1.218 5.459 -3.923 1.00 93.25 85 ILE A O 1
ATOM 655 N N . ASN A 1 86 ? 0.712 3.616 -2.745 1.00 89.88 86 ASN A N 1
ATOM 656 C CA . ASN A 1 86 ? 1.257 2.701 -3.748 1.00 89.88 86 ASN A CA 1
ATOM 657 C C . ASN A 1 86 ? 0.496 2.811 -5.072 1.00 89.88 86 ASN A C 1
ATOM 659 O O . ASN A 1 86 ? 1.105 2.980 -6.128 1.00 89.88 86 ASN A O 1
ATOM 663 N N . MET A 1 87 ? -0.838 2.814 -5.020 1.00 91.25 87 MET A N 1
ATOM 664 C CA . MET A 1 87 ? -1.661 3.038 -6.208 1.00 91.25 87 MET A CA 1
ATOM 665 C C . MET A 1 87 ? -1.361 4.396 -6.858 1.00 91.25 87 MET A C 1
ATOM 667 O O . MET A 1 87 ? -1.295 4.493 -8.082 1.00 91.25 87 MET A O 1
ATOM 671 N N . PHE A 1 88 ? -1.155 5.443 -6.057 1.00 93.81 88 PHE A N 1
ATOM 672 C CA . PHE A 1 88 ? -0.833 6.777 -6.550 1.00 93.81 88 PHE A CA 1
ATOM 673 C C . PHE A 1 88 ? 0.527 6.824 -7.255 1.00 93.81 88 PHE A C 1
ATOM 675 O O . PHE A 1 88 ? 0.622 7.413 -8.327 1.00 93.81 88 PHE A O 1
ATOM 682 N N . ILE A 1 89 ? 1.555 6.165 -6.712 1.00 90.94 89 ILE A N 1
ATOM 683 C CA . ILE A 1 89 ? 2.873 6.064 -7.357 1.00 90.94 89 ILE A CA 1
ATOM 684 C C . ILE A 1 89 ? 2.746 5.376 -8.719 1.00 90.94 89 ILE A C 1
ATOM 686 O O . ILE A 1 89 ? 3.218 5.927 -9.709 1.00 90.94 89 ILE A O 1
ATOM 690 N N . TYR A 1 90 ? 2.038 4.247 -8.803 1.00 91.50 90 TYR A N 1
ATOM 691 C CA . TYR A 1 90 ? 1.846 3.561 -10.085 1.00 91.50 90 TYR A CA 1
ATOM 692 C C . TYR A 1 90 ? 0.997 4.371 -11.071 1.00 91.50 90 TYR A C 1
ATOM 694 O O . TYR A 1 90 ? 1.237 4.332 -12.275 1.00 91.50 90 TYR A O 1
ATOM 702 N N . LEU A 1 91 ? 0.030 5.156 -10.589 1.00 91.12 91 LEU A N 1
ATOM 703 C CA . LEU A 1 91 ? -0.696 6.101 -11.439 1.00 91.12 91 LEU A CA 1
ATOM 704 C C . LEU A 1 91 ? 0.225 7.197 -11.979 1.00 91.12 91 LEU A C 1
ATOM 706 O O . LEU A 1 91 ? 0.152 7.520 -13.162 1.00 91.12 91 LEU A O 1
ATOM 710 N N . LEU A 1 92 ? 1.097 7.761 -11.141 1.00 91.06 92 LEU A N 1
ATOM 711 C CA . LEU 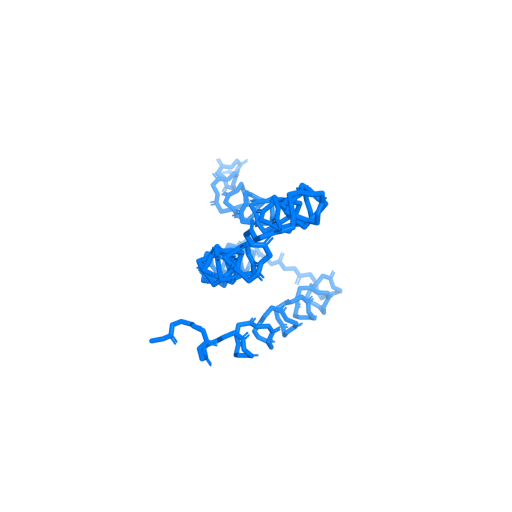A 1 92 ? 2.079 8.752 -11.577 1.00 91.06 92 LEU A CA 1
ATOM 712 C C . LEU A 1 92 ? 3.070 8.167 -12.579 1.00 91.06 92 LEU A C 1
ATOM 714 O O . LEU A 1 92 ? 3.431 8.845 -13.531 1.00 91.06 92 LEU A O 1
ATOM 718 N N . GLU A 1 93 ? 3.481 6.922 -12.391 1.00 87.62 93 GLU A N 1
ATOM 719 C CA . GLU A 1 93 ? 4.372 6.204 -13.297 1.00 87.62 93 GLU A CA 1
ATOM 720 C C . GLU A 1 93 ? 3.715 5.957 -14.661 1.00 87.62 93 GLU A C 1
ATOM 722 O O . GLU A 1 93 ? 4.307 6.230 -15.702 1.00 87.62 93 GLU A O 1
ATOM 727 N N . LEU A 1 94 ? 2.446 5.541 -14.665 1.00 88.06 94 LEU A N 1
ATOM 728 C CA . LEU A 1 94 ? 1.682 5.320 -15.891 1.00 88.06 94 LEU A CA 1
ATOM 729 C C . LEU A 1 94 ? 1.397 6.626 -16.660 1.00 88.06 94 LEU A C 1
ATOM 731 O O . LEU A 1 94 ? 1.361 6.620 -17.890 1.00 88.06 94 LEU A O 1
ATOM 735 N N . LEU A 1 95 ? 1.158 7.735 -15.950 1.00 87.62 95 LEU A N 1
ATOM 736 C CA . LEU A 1 95 ? 0.760 9.023 -16.538 1.00 87.62 95 LEU A CA 1
ATOM 737 C C . LEU A 1 95 ? 1.936 9.975 -16.816 1.00 87.62 95 LEU A C 1
ATOM 739 O O . LEU A 1 95 ? 1.851 10.816 -17.715 1.00 87.62 95 LEU A O 1
ATOM 743 N N . GLY A 1 96 ? 3.005 9.891 -16.025 1.00 79.88 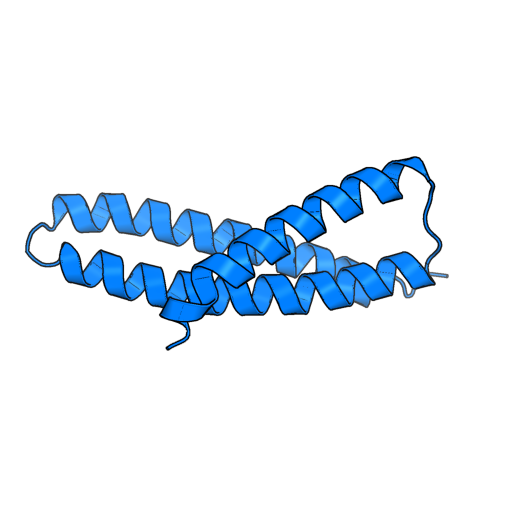96 GLY A N 1
ATOM 744 C CA . GLY A 1 96 ? 4.135 10.825 -16.026 1.00 79.88 96 GLY A CA 1
ATOM 745 C C . GLY A 1 96 ? 5.136 10.599 -17.154 1.00 79.88 96 GLY A C 1
ATOM 746 O O . GLY A 1 96 ? 5.910 11.497 -17.483 1.00 79.88 96 GLY A O 1
ATOM 747 N N . ASP A 1 97 ? 5.073 9.439 -17.792 1.00 65.94 97 ASP A N 1
ATOM 748 C CA . ASP A 1 97 ? 6.019 8.976 -18.800 1.00 65.94 97 ASP A CA 1
ATOM 749 C C . ASP A 1 97 ? 5.689 9.482 -20.225 1.00 65.94 97 ASP A C 1
ATOM 751 O O . ASP A 1 97 ? 5.744 8.765 -21.218 1.00 65.94 97 ASP A O 1
ATOM 755 N N . ASN A 1 98 ? 5.282 10.750 -20.327 1.00 57.78 98 ASN A N 1
ATOM 756 C CA . ASN A 1 98 ? 5.028 11.454 -21.591 1.00 57.78 98 ASN A CA 1
ATOM 757 C C . ASN A 1 98 ? 6.074 12.559 -21.844 1.00 57.78 98 ASN A C 1
ATOM 759 O O . ASN A 1 98 ? 5.746 13.598 -22.416 1.00 57.78 98 ASN A O 1
ATOM 763 N N . ARG A 1 99 ? 7.306 12.401 -21.339 1.00 56.28 99 ARG A N 1
ATOM 764 C CA . ARG A 1 99 ? 8.359 13.436 -21.412 1.00 56.28 99 ARG A CA 1
ATOM 765 C C . ARG A 1 99 ? 9.575 13.046 -22.257 1.00 56.28 99 ARG A C 1
ATOM 767 O O . ARG A 1 99 ? 10.615 13.680 -22.088 1.00 56.28 99 ARG A O 1
ATOM 774 N N . ASP A 1 100 ? 9.401 12.094 -23.170 1.00 48.12 100 ASP A N 1
ATOM 775 C CA . ASP A 1 100 ? 10.352 11.797 -24.248 1.00 48.12 100 ASP A CA 1
ATOM 776 C C . ASP A 1 100 ? 9.862 12.373 -25.585 1.00 48.12 100 ASP A C 1
ATOM 778 O O . ASP A 1 100 ? 8.674 12.155 -25.927 1.00 48.12 100 ASP A O 1
#

Secondary structure (DSSP, 8-state):
-GGGTHHHHHHHHHHHHHHHHHHHHH---HHHHHHHHHHHHHHHHHHHHHHHHHHHHHHHHTTT-HHHHHHHHHHHHHHHHHHHHHHHHHHHHHHH----

pLDDT: mean 84.77, std 10.11, range [48.12, 94.94]

Foldseek 3Di:
DLLVCQVVLVVVVVVLVVVVVVCVVVDDDLVRQLVSLVSQLVSLVSVLVSLVVVLVVVLVVCVVPVVVSVVSNVVSVVVSVVSVVSNVVSVCSNPVPPPD

Radius of gyration: 16.58 Å; chains: 1; bounding box: 38×28×48 Å